Protein AF-A0A453G8E7-F1 (afdb_monomer)

Solvent-accessible surface area (backbone atoms only — not comparable to full-atom values): 5469 Å² total; per-residue (Å²): 137,91,82,88,78,94,73,54,70,68,58,51,26,71,74,46,71,49,55,74,73,65,57,50,58,64,36,88,92,48,96,59,75,76,45,76,45,86,51,99,58,32,37,40,37,28,43,100,93,47,46,38,40,38,42,95,88,51,74,48,66,72,69,84,82,46,86,61,42,65,55,52,52,51,55,50,49,54,56,55,53,64,60,72,80,109

Structure (mmCIF, N/CA/C/O backbone):
data_AF-A0A453G8E7-F1
#
_entry.id   AF-A0A453G8E7-F1
#
loop_
_atom_site.group_PDB
_atom_site.id
_atom_site.type_symbol
_atom_site.label_atom_id
_atom_site.label_alt_id
_atom_site.label_comp_id
_atom_site.label_asym_id
_atom_site.label_entity_id
_atom_site.label_seq_id
_atom_site.pdbx_PDB_ins_code
_atom_site.Cartn_x
_atom_site.Cartn_y
_atom_site.Cartn_z
_atom_site.occupancy
_atom_site.B_iso_or_equiv
_atom_site.auth_seq_id
_atom_site.auth_comp_id
_atom_site.auth_asym_id
_atom_site.auth_atom_id
_atom_site.pdbx_PDB_model_num
ATOM 1 N N . ARG A 1 1 ? -3.406 -15.868 1.057 1.00 77.31 1 ARG A N 1
ATOM 2 C CA . ARG A 1 1 ? -2.903 -16.393 -0.244 1.00 77.31 1 ARG A CA 1
ATOM 3 C C . ARG A 1 1 ? -2.759 -15.221 -1.215 1.00 77.31 1 ARG A C 1
ATOM 5 O O . ARG A 1 1 ? -3.673 -14.411 -1.245 1.00 77.31 1 ARG A O 1
ATOM 12 N N . ALA A 1 2 ? -1.656 -15.101 -1.965 1.00 84.38 2 ALA A N 1
ATOM 13 C CA . ALA A 1 2 ? -1.509 -14.062 -2.998 1.00 84.38 2 ALA A CA 1
ATOM 14 C C . ALA A 1 2 ? -2.038 -14.552 -4.350 1.00 84.38 2 ALA A C 1
ATOM 16 O O . ALA A 1 2 ? -1.923 -15.737 -4.667 1.00 84.38 2 ALA A O 1
ATOM 17 N N . ARG A 1 3 ? -2.595 -13.630 -5.138 1.00 88.25 3 ARG A N 1
ATOM 18 C CA . ARG A 1 3 ? -2.987 -13.838 -6.535 1.00 88.25 3 ARG A CA 1
ATOM 19 C C . ARG A 1 3 ? -2.712 -12.568 -7.335 1.00 88.25 3 ARG A C 1
ATOM 21 O O . ARG A 1 3 ? -2.713 -11.482 -6.763 1.00 88.25 3 ARG A O 1
ATOM 28 N N . VAL A 1 4 ? -2.483 -12.722 -8.633 1.00 87.62 4 VAL A N 1
ATOM 29 C CA . VAL A 1 4 ? -2.371 -11.604 -9.576 1.00 87.62 4 VA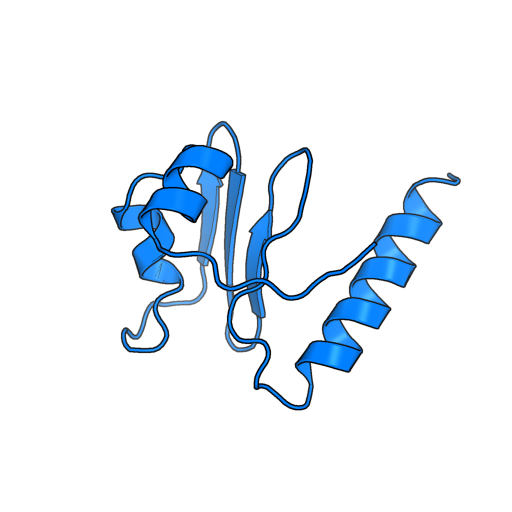L A CA 1
ATOM 30 C C . VAL A 1 4 ? -3.684 -11.517 -10.338 1.00 87.62 4 VAL A C 1
ATOM 32 O O . VAL A 1 4 ? -4.193 -12.532 -10.806 1.00 87.62 4 VAL A O 1
ATOM 35 N N . GLU A 1 5 ? -4.240 -10.318 -10.435 1.00 89.06 5 GLU A N 1
ATOM 36 C CA . GLU A 1 5 ? -5.496 -10.053 -11.130 1.00 89.06 5 GLU A CA 1
ATOM 37 C C . GLU A 1 5 ? -5.408 -8.713 -11.858 1.00 89.06 5 GLU A C 1
ATOM 39 O O . GLU A 1 5 ? -4.708 -7.795 -11.424 1.00 89.06 5 GLU A O 1
ATOM 44 N N . GLU A 1 6 ? -6.123 -8.602 -12.973 1.00 88.00 6 GLU A N 1
ATOM 45 C CA . GLU A 1 6 ? -6.277 -7.338 -13.678 1.00 88.00 6 GLU A CA 1
ATOM 46 C C . GLU A 1 6 ? -7.439 -6.565 -13.049 1.00 88.00 6 GLU A C 1
ATOM 48 O O . GLU A 1 6 ? -8.610 -6.894 -13.236 1.00 88.00 6 GLU A O 1
ATOM 53 N N . ALA A 1 7 ? -7.113 -5.553 -12.245 1.00 86.56 7 ALA A N 1
ATOM 54 C CA . ALA A 1 7 ? -8.096 -4.716 -11.571 1.00 86.56 7 ALA A CA 1
ATOM 55 C C . ALA A 1 7 ? -8.029 -3.281 -12.103 1.00 86.56 7 ALA A C 1
ATOM 57 O O . ALA A 1 7 ? -7.053 -2.561 -11.892 1.00 86.56 7 ALA A O 1
ATOM 58 N N . GLY A 1 8 ? -9.100 -2.843 -12.766 1.00 88.88 8 GLY A N 1
ATOM 59 C CA . GLY A 1 8 ? -9.246 -1.450 -13.180 1.00 88.88 8 GLY A CA 1
ATOM 60 C C . GLY A 1 8 ? -9.426 -0.503 -11.988 1.00 88.88 8 GLY A C 1
ATOM 61 O O . GLY A 1 8 ? -9.884 -0.898 -10.913 1.00 88.88 8 GLY A O 1
ATOM 62 N N . LYS A 1 9 ? -9.142 0.789 -12.195 1.00 89.31 9 LYS A N 1
ATOM 63 C CA . LYS A 1 9 ? -9.241 1.833 -11.157 1.00 89.31 9 LYS A CA 1
ATOM 64 C C . LYS A 1 9 ? -10.591 1.833 -10.429 1.00 89.31 9 LYS A C 1
ATOM 66 O O . LYS A 1 9 ? -10.615 1.894 -9.206 1.00 89.31 9 LYS A O 1
ATOM 71 N N . HIS A 1 10 ? -11.698 1.704 -11.161 1.00 92.81 10 HIS A N 1
ATOM 72 C CA . HIS A 1 10 ? -13.046 1.665 -10.581 1.00 92.81 10 HIS A CA 1
ATOM 73 C C . HIS A 1 10 ? -13.264 0.458 -9.657 1.00 92.81 10 HIS A C 1
ATOM 75 O O . HIS A 1 10 ? -13.866 0.606 -8.597 1.00 92.81 10 HIS A O 1
ATOM 81 N N . ALA A 1 11 ? -12.726 -0.714 -10.011 1.00 93.31 11 ALA A N 1
ATOM 82 C CA . ALA A 1 11 ? -12.815 -1.908 -9.172 1.00 93.31 11 ALA A CA 1
ATOM 83 C C . ALA A 1 11 ? -12.014 -1.738 -7.872 1.00 93.31 11 ALA A C 1
ATOM 85 O O . ALA A 1 11 ? -12.491 -2.092 -6.795 1.00 93.31 11 ALA A O 1
ATOM 86 N N . VAL A 1 12 ? -10.823 -1.134 -7.956 1.00 92.94 12 VAL A N 1
ATOM 87 C CA . VAL A 1 12 ? -10.009 -0.816 -6.773 1.00 92.94 12 VAL A CA 1
ATOM 88 C C . VAL A 1 12 ? -10.716 0.208 -5.881 1.00 92.94 12 VAL A C 1
ATOM 90 O O . VAL A 1 12 ? -10.760 0.023 -4.666 1.00 92.94 12 VAL A O 1
ATOM 93 N N . MET A 1 13 ? -11.324 1.251 -6.457 1.00 94.62 13 MET A N 1
ATOM 94 C CA . MET A 1 13 ? -12.112 2.238 -5.702 1.00 94.62 13 MET A CA 1
ATOM 95 C C . MET A 1 13 ? -13.280 1.580 -4.965 1.00 94.62 13 MET A C 1
ATOM 97 O O . MET A 1 13 ? -13.451 1.809 -3.772 1.00 94.62 13 MET A O 1
ATOM 101 N N . ALA A 1 14 ? -14.042 0.721 -5.646 1.00 93.50 14 ALA A N 1
ATOM 102 C CA . ALA A 1 14 ? -15.178 0.023 -5.049 1.00 93.50 14 ALA A CA 1
ATOM 103 C C . ALA A 1 14 ? -14.761 -0.900 -3.888 1.00 93.50 14 ALA A C 1
ATOM 105 O O . ALA A 1 14 ? -15.433 -0.936 -2.862 1.00 93.50 14 ALA A O 1
ATOM 106 N N . ARG A 1 15 ? -13.631 -1.608 -4.019 1.00 92.56 15 ARG A N 1
ATOM 107 C CA . ARG A 1 15 ? -13.116 -2.519 -2.978 1.00 92.56 15 ARG A CA 1
ATOM 108 C C . ARG A 1 15 ? -12.551 -1.801 -1.760 1.00 92.56 15 ARG A C 1
ATOM 110 O O . ARG A 1 15 ? -12.722 -2.261 -0.638 1.00 92.56 15 ARG A O 1
ATOM 117 N N . THR A 1 16 ? -11.848 -0.696 -1.987 1.00 94.12 16 THR A N 1
ATOM 118 C CA . THR A 1 16 ? -11.062 -0.015 -0.943 1.00 94.12 16 THR A CA 1
ATOM 119 C C . THR A 1 16 ? -11.799 1.166 -0.316 1.00 94.12 16 THR A C 1
ATOM 121 O O . THR A 1 16 ? -11.409 1.635 0.750 1.00 94.12 16 THR A O 1
ATOM 124 N N . GLY A 1 17 ? -12.844 1.678 -0.974 1.00 93.44 17 GLY A N 1
ATOM 125 C CA . GLY A 1 17 ? -13.507 2.930 -0.606 1.00 93.44 17 GLY A CA 1
ATOM 126 C C . GLY A 1 17 ? -12.660 4.178 -0.876 1.00 93.44 17 GLY A C 1
ATOM 127 O O . GLY A 1 17 ? -13.050 5.278 -0.489 1.00 93.44 17 GLY A O 1
ATOM 128 N N . LEU A 1 18 ? -11.497 4.039 -1.524 1.00 95.19 18 LEU A N 1
ATOM 129 C CA . LEU A 1 18 ? -10.613 5.167 -1.792 1.00 95.19 18 LEU A CA 1
ATOM 130 C C . LEU A 1 18 ? -11.158 6.045 -2.924 1.00 95.19 18 LEU A C 1
ATOM 132 O O . LEU A 1 18 ? -11.518 5.537 -3.992 1.00 95.19 18 LEU A O 1
ATOM 136 N N . PRO A 1 19 ? -11.146 7.378 -2.761 1.00 94.44 19 PRO A N 1
ATOM 137 C CA . PRO A 1 19 ? -11.427 8.281 -3.860 1.00 94.44 19 PRO A CA 1
ATOM 138 C C . PRO A 1 19 ? -10.315 8.209 -4.913 1.00 94.44 19 PRO A C 1
ATOM 140 O O . PRO A 1 19 ? -9.143 7.962 -4.619 1.00 94.4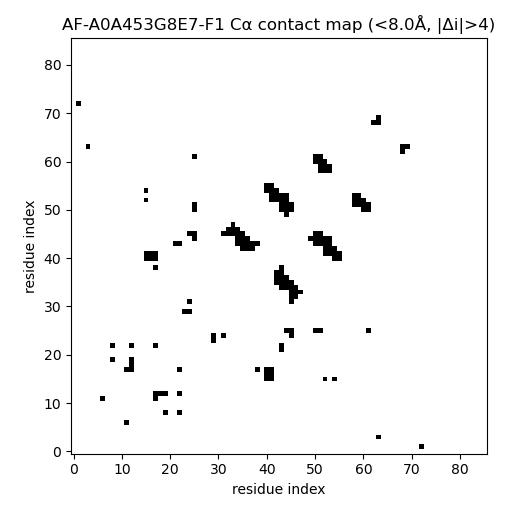4 19 PRO A O 1
ATOM 143 N N . ALA A 1 20 ? -10.661 8.536 -6.160 1.00 92.44 20 ALA A N 1
ATOM 144 C CA . ALA A 1 20 ? -9.736 8.497 -7.293 1.00 92.44 20 ALA A CA 1
ATOM 145 C C . ALA A 1 20 ? -8.442 9.305 -7.074 1.00 92.44 20 ALA A C 1
ATOM 147 O O . ALA A 1 20 ? -7.418 8.960 -7.661 1.00 92.44 20 ALA A O 1
ATOM 148 N N . ARG A 1 21 ? -8.488 10.370 -6.259 1.00 91.94 21 ARG A N 1
ATOM 149 C CA . ARG A 1 21 ? -7.326 11.206 -5.908 1.00 91.94 21 ARG A CA 1
ATOM 150 C C . ARG A 1 21 ? -6.266 10.451 -5.109 1.00 91.94 21 ARG A C 1
ATOM 152 O O . ARG A 1 21 ? -5.086 10.678 -5.332 1.00 91.94 21 ARG A O 1
ATOM 159 N N . ASP A 1 22 ? -6.680 9.542 -4.232 1.00 92.94 22 ASP A N 1
ATOM 160 C CA . ASP A 1 22 ? -5.755 8.814 -3.365 1.00 92.94 22 ASP A CA 1
ATOM 161 C C . ASP A 1 22 ? -5.051 7.715 -4.165 1.00 92.94 22 ASP A C 1
ATOM 163 O O . ASP A 1 22 ? -3.850 7.512 -4.029 1.00 92.94 22 ASP A O 1
ATOM 167 N N . LEU A 1 23 ? -5.771 7.081 -5.099 1.00 91.44 23 LEU A N 1
ATOM 168 C CA . LEU A 1 23 ? -5.182 6.109 -6.023 1.00 91.44 23 LEU A CA 1
ATOM 169 C C . LEU A 1 23 ? -4.176 6.732 -6.996 1.00 91.44 23 LEU A C 1
ATOM 171 O O . LEU A 1 23 ? -3.260 6.045 -7.434 1.00 91.44 23 LEU A O 1
ATOM 175 N N . ARG A 1 24 ? -4.316 8.023 -7.337 1.00 90.81 24 ARG A N 1
ATOM 176 C CA . ARG A 1 24 ? -3.366 8.711 -8.232 1.00 90.81 24 ARG A CA 1
ATOM 177 C C . ARG A 1 24 ? -1.952 8.760 -7.666 1.00 90.81 24 ARG A C 1
ATOM 179 O O . ARG A 1 24 ? -1.016 8.782 -8.448 1.00 90.81 24 ARG A O 1
ATOM 186 N N . VAL A 1 25 ? -1.792 8.724 -6.344 1.00 90.06 25 VAL A N 1
ATOM 187 C CA . VAL A 1 25 ? -0.469 8.686 -5.698 1.00 90.06 25 VAL A CA 1
ATOM 188 C C . VAL A 1 25 ? 0.300 7.410 -6.076 1.00 90.06 25 VAL A C 1
ATOM 190 O O . VAL A 1 25 ? 1.525 7.389 -6.071 1.00 90.06 25 VAL A O 1
ATOM 193 N N . LEU A 1 26 ? -0.414 6.348 -6.462 1.00 88.69 26 LEU A N 1
ATOM 194 C CA . LEU A 1 26 ? 0.169 5.078 -6.889 1.00 88.69 26 LEU A CA 1
ATOM 195 C C . LEU A 1 26 ? 0.420 5.006 -8.402 1.00 88.69 26 LEU A C 1
ATOM 197 O O . LEU A 1 26 ? 1.035 4.043 -8.861 1.00 88.69 26 LEU A O 1
ATOM 201 N N . ASP A 1 27 ? -0.022 6.003 -9.171 1.00 86.00 27 ASP A N 1
ATOM 202 C CA . ASP A 1 27 ? 0.129 6.029 -10.625 1.00 86.00 27 ASP A CA 1
ATOM 203 C C . ASP A 1 27 ? 1.625 5.989 -10.999 1.00 86.00 27 ASP A C 1
ATOM 205 O O . ASP A 1 27 ? 2.403 6.806 -10.501 1.00 86.00 27 ASP A O 1
ATOM 209 N N . PRO A 1 28 ? 2.083 5.015 -11.805 1.00 79.88 28 PRO A N 1
ATOM 210 C CA . PRO A 1 28 ? 3.481 4.939 -12.220 1.00 79.88 28 PRO A CA 1
ATOM 211 C C . PRO A 1 28 ? 3.895 6.070 -13.170 1.00 79.88 28 PRO A C 1
ATOM 213 O O . PRO A 1 28 ? 5.088 6.324 -13.298 1.00 79.88 28 PRO A O 1
ATOM 216 N N . LEU A 1 29 ? 2.948 6.751 -13.822 1.00 83.69 29 LEU A N 1
ATOM 217 C CA . LEU A 1 29 ? 3.226 7.844 -14.760 1.00 83.69 29 LEU A CA 1
ATOM 218 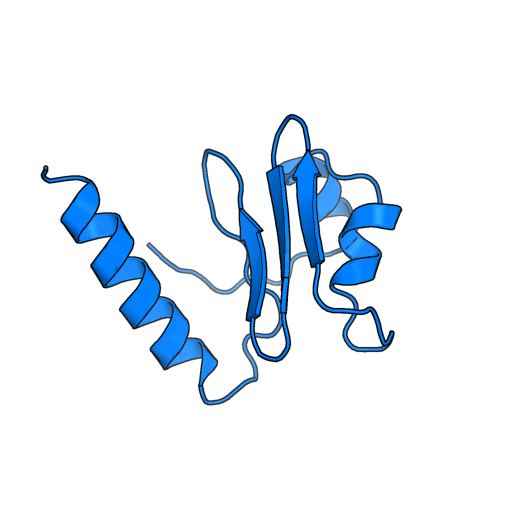C C . LEU A 1 29 ? 3.353 9.209 -14.072 1.00 83.69 29 LEU A C 1
ATOM 220 O O . LEU A 1 29 ? 3.654 10.203 -14.731 1.00 83.69 29 LEU A O 1
ATOM 224 N N . LEU A 1 30 ? 3.111 9.277 -12.762 1.00 80.88 30 LEU A N 1
ATOM 225 C CA . LEU A 1 30 ? 3.151 10.510 -11.985 1.00 80.88 30 LEU A CA 1
ATOM 226 C C . LEU A 1 30 ? 4.211 10.406 -10.883 1.00 80.88 30 LEU A C 1
ATOM 228 O O . LEU A 1 30 ? 4.210 9.464 -10.091 1.00 80.88 30 LEU A O 1
ATOM 232 N N . SER A 1 31 ? 5.084 11.410 -10.788 1.00 81.81 31 SER A N 1
ATOM 233 C CA . SER A 1 31 ? 6.010 11.537 -9.658 1.00 81.81 31 SER A CA 1
ATOM 234 C C . SER A 1 31 ? 5.305 12.179 -8.469 1.00 81.81 31 SER A C 1
ATOM 236 O O . SER A 1 31 ? 5.019 13.376 -8.475 1.00 81.81 31 SER A O 1
ATOM 238 N N . TYR A 1 32 ? 5.062 11.380 -7.434 1.00 84.56 32 TYR A N 1
ATOM 239 C CA . TYR A 1 32 ? 4.624 11.841 -6.120 1.00 84.56 32 TYR A CA 1
ATOM 240 C C . TYR A 1 32 ? 5.723 11.592 -5.084 1.00 84.56 32 TYR A C 1
ATOM 242 O O . TYR A 1 32 ? 6.432 10.587 -5.185 1.00 84.56 32 TYR A O 1
ATOM 250 N N . PRO A 1 33 ? 5.866 12.467 -4.072 1.00 89.69 33 PRO A N 1
ATOM 251 C CA . PRO A 1 33 ? 6.794 12.225 -2.977 1.00 89.69 33 PRO A CA 1
ATOM 252 C C . PRO A 1 33 ? 6.416 10.956 -2.201 1.00 89.69 33 PRO A C 1
ATOM 254 O O . PRO A 1 33 ? 5.276 10.477 -2.260 1.00 89.69 33 PRO A O 1
ATOM 257 N N . SER A 1 34 ? 7.375 10.442 -1.428 1.00 93.38 34 SER A N 1
ATOM 258 C CA . SER A 1 34 ? 7.106 9.347 -0.496 1.00 93.38 34 SER A CA 1
ATOM 259 C C . SER A 1 34 ? 6.019 9.760 0.501 1.00 93.38 34 SER A C 1
ATOM 261 O O . SER A 1 34 ? 6.043 10.866 1.043 1.00 93.38 34 SER A O 1
ATOM 263 N N . THR A 1 35 ? 5.024 8.906 0.712 1.00 94.50 35 THR A N 1
ATOM 264 C CA . THR A 1 35 ? 3.819 9.239 1.469 1.00 94.50 35 THR A CA 1
ATOM 265 C C . THR A 1 35 ? 3.137 7.987 2.009 1.00 94.50 35 THR A C 1
ATOM 267 O O . THR A 1 35 ? 3.001 6.979 1.315 1.00 94.50 35 THR A O 1
ATOM 270 N N . ILE A 1 36 ? 2.654 8.089 3.247 1.00 96.81 36 ILE A N 1
ATOM 271 C CA . ILE A 1 36 ? 1.741 7.128 3.867 1.00 96.81 36 ILE A CA 1
ATOM 272 C C . ILE A 1 36 ? 0.476 7.898 4.249 1.00 96.81 36 ILE A C 1
ATOM 274 O O . ILE A 1 36 ? 0.528 8.812 5.070 1.00 96.81 36 ILE A O 1
ATOM 278 N N . LEU A 1 37 ? -0.658 7.561 3.631 1.00 96.06 37 LEU A N 1
ATOM 279 C CA . LEU A 1 37 ? -1.945 8.207 3.894 1.00 96.06 37 LEU A CA 1
ATOM 280 C C . LEU A 1 37 ? -2.829 7.280 4.718 1.00 96.06 37 LEU A C 1
ATOM 282 O O . LEU A 1 37 ? -3.217 6.211 4.246 1.00 96.06 37 LEU A O 1
ATOM 286 N N . GLY A 1 38 ? -3.212 7.736 5.908 1.00 96.94 38 GLY A N 1
ATOM 287 C CA . GLY A 1 38 ? -4.325 7.152 6.646 1.00 96.94 38 GLY A CA 1
ATOM 288 C C . GLY A 1 38 ? -5.659 7.563 6.021 1.00 96.94 38 GLY A C 1
ATOM 289 O O . GLY A 1 38 ? -5.896 8.747 5.741 1.00 96.94 38 GLY A O 1
ATOM 290 N N . ARG A 1 39 ? -6.532 6.584 5.790 1.00 95.81 39 ARG A N 1
ATOM 291 C CA . ARG A 1 39 ? -7.941 6.759 5.428 1.00 95.81 39 ARG A CA 1
ATOM 292 C C . ARG A 1 39 ? -8.791 5.867 6.315 1.00 95.81 39 ARG A C 1
ATOM 294 O O . ARG A 1 39 ? -8.293 4.932 6.926 1.00 95.81 39 ARG A O 1
ATOM 301 N N . GLU A 1 40 ? -10.085 6.150 6.343 1.00 92.31 40 GLU A N 1
ATOM 302 C CA . GLU A 1 40 ? -11.042 5.441 7.195 1.00 92.31 40 GLU A CA 1
ATOM 303 C C . GLU A 1 40 ? -10.994 3.915 7.014 1.00 92.31 40 GLU A C 1
ATOM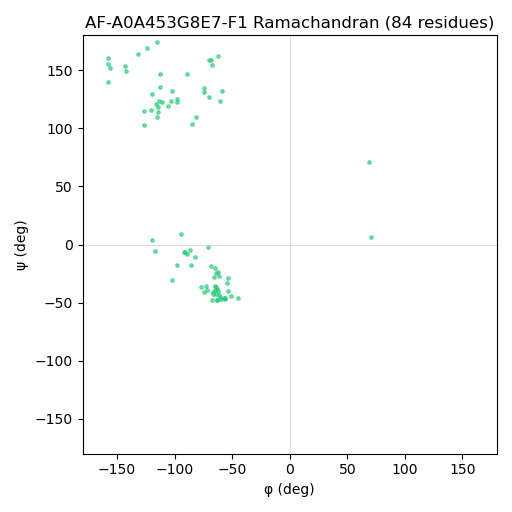 305 O O . GLU A 1 40 ? -11.051 3.173 7.988 1.00 92.31 40 GLU A O 1
ATOM 310 N N . ARG A 1 41 ? -10.849 3.439 5.770 1.00 93.12 41 ARG A N 1
ATOM 311 C CA . ARG A 1 41 ? -10.913 2.006 5.428 1.00 93.12 41 ARG A CA 1
ATOM 312 C C . ARG A 1 41 ? -9.641 1.452 4.788 1.00 93.12 41 ARG A C 1
ATOM 314 O O . ARG A 1 41 ? -9.624 0.295 4.367 1.00 93.12 41 ARG A O 1
ATOM 321 N N . ALA A 1 42 ? -8.599 2.273 4.671 1.00 97.06 42 ALA A N 1
ATOM 322 C CA . ALA A 1 42 ? -7.383 1.895 3.970 1.00 97.06 42 ALA A CA 1
ATOM 323 C C . ALA A 1 42 ? -6.169 2.725 4.399 1.00 97.06 42 ALA A C 1
ATOM 325 O O . ALA A 1 42 ? -6.286 3.880 4.804 1.00 97.06 42 ALA A O 1
ATOM 326 N N . ILE A 1 43 ? -4.986 2.150 4.217 1.00 97.31 43 ILE A N 1
ATOM 327 C CA . ILE A 1 43 ? -3.705 2.848 4.276 1.00 97.31 43 ILE A CA 1
ATOM 328 C C . ILE A 1 43 ? -3.108 2.825 2.871 1.00 97.31 43 ILE A C 1
ATOM 330 O O . ILE A 1 43 ? -2.931 1.757 2.282 1.00 97.31 43 ILE A O 1
ATOM 334 N N . VAL A 1 44 ? -2.804 4.000 2.324 1.00 96.69 44 VAL A N 1
ATOM 335 C CA . VAL A 1 44 ? -2.136 4.131 1.020 1.00 96.69 44 VAL A CA 1
ATOM 336 C C . VAL A 1 44 ? -0.654 4.354 1.257 1.00 96.69 44 VAL A C 1
ATOM 338 O O . VAL A 1 44 ? -0.280 5.288 1.963 1.00 96.69 44 VAL A O 1
ATOM 341 N N . VAL A 1 45 ? 0.184 3.517 0.656 1.00 95.75 45 VAL A N 1
ATOM 342 C CA . VAL A 1 45 ? 1.643 3.570 0.778 1.00 95.75 45 VAL A CA 1
ATOM 343 C C . VAL A 1 45 ? 2.231 3.865 -0.594 1.00 95.75 45 VAL A C 1
ATOM 345 O O . VAL A 1 45 ? 2.027 3.094 -1.528 1.00 95.75 45 VAL A O 1
ATOM 348 N N . ASN A 1 46 ? 2.967 4.965 -0.713 1.00 93.94 46 ASN A N 1
ATOM 349 C CA . ASN A 1 46 ? 3.802 5.287 -1.864 1.00 93.94 46 ASN A CA 1
ATOM 350 C C . ASN A 1 46 ? 5.213 5.576 -1.362 1.00 93.94 46 ASN A C 1
ATOM 352 O O . ASN A 1 46 ? 5.461 6.639 -0.810 1.00 93.94 46 ASN A O 1
ATOM 356 N N . LEU A 1 47 ? 6.121 4.626 -1.516 1.00 91.38 47 LEU A N 1
ATOM 357 C CA . LEU A 1 47 ? 7.540 4.743 -1.191 1.00 91.38 47 LEU A CA 1
ATOM 358 C C . LEU A 1 47 ? 8.350 4.409 -2.447 1.00 91.38 47 LEU A C 1
ATOM 360 O O . LEU A 1 47 ? 7.804 3.864 -3.404 1.00 91.38 47 LEU A O 1
ATOM 364 N N . GLU A 1 48 ? 9.656 4.680 -2.427 1.00 84.00 48 GLU A N 1
ATOM 365 C CA . GLU A 1 48 ? 10.551 4.539 -3.589 1.00 84.00 48 GLU A CA 1
ATOM 366 C C . GLU A 1 48 ? 10.361 3.229 -4.377 1.00 84.00 48 GLU A C 1
ATOM 368 O O . GLU A 1 48 ? 10.246 3.256 -5.599 1.00 84.00 48 GLU A O 1
ATOM 373 N N . ARG A 1 49 ? 10.275 2.087 -3.684 1.00 80.88 49 ARG A N 1
ATOM 374 C CA . ARG A 1 49 ? 10.112 0.757 -4.306 1.00 80.88 49 ARG A CA 1
ATOM 375 C C . ARG A 1 49 ? 8.820 0.044 -3.939 1.00 80.88 49 ARG A C 1
ATOM 377 O O . ARG A 1 49 ? 8.549 -1.040 -4.441 1.00 80.88 49 ARG A O 1
ATOM 384 N N . VAL A 1 50 ? 8.033 0.619 -3.034 1.00 87.19 50 VAL A N 1
ATOM 385 C CA . VAL A 1 50 ? 6.851 -0.044 -2.483 1.00 87.19 50 VAL A CA 1
ATOM 386 C C . VAL A 1 50 ? 5.654 0.861 -2.652 1.00 87.19 50 VAL A C 1
ATOM 388 O O . VAL A 1 50 ? 5.550 1.921 -2.039 1.00 87.19 50 VAL A O 1
ATOM 391 N N . LYS A 1 51 ? 4.719 0.387 -3.464 1.00 91.19 51 LYS A N 1
ATOM 392 C CA . LYS A 1 51 ? 3.390 0.958 -3.608 1.00 91.19 51 LYS A CA 1
ATOM 393 C C . LYS A 1 51 ? 2.396 -0.054 -3.057 1.00 91.19 51 LYS A C 1
ATOM 395 O O . LYS A 1 51 ? 2.536 -1.245 -3.327 1.00 91.19 51 LYS A O 1
ATOM 400 N N . ALA A 1 52 ? 1.424 0.387 -2.269 1.00 94.50 52 ALA A N 1
ATOM 401 C CA . ALA A 1 52 ? 0.411 -0.506 -1.721 1.00 94.50 52 ALA A CA 1
ATOM 402 C C . ALA A 1 52 ? -0.878 0.228 -1.350 1.00 94.50 52 ALA A C 1
ATOM 404 O O . ALA A 1 52 ? -0.862 1.395 -0.955 1.00 94.50 52 ALA A O 1
ATOM 405 N N . VAL A 1 53 ? -1.988 -0.503 -1.399 1.00 96.06 53 VAL A N 1
ATOM 406 C CA . VAL A 1 53 ? -3.199 -0.187 -0.639 1.00 96.06 53 VAL A CA 1
ATOM 407 C C . VAL A 1 53 ? -3.419 -1.305 0.364 1.00 96.06 53 VAL A C 1
ATOM 409 O O . VAL A 1 53 ? -3.615 -2.455 -0.017 1.00 96.06 53 VAL A O 1
ATOM 412 N N . ILE A 1 54 ? -3.392 -0.972 1.646 1.00 96.12 54 ILE A N 1
ATOM 413 C CA . ILE A 1 54 ? -3.618 -1.914 2.740 1.00 96.12 54 ILE A CA 1
ATOM 414 C C . ILE A 1 54 ? -5.031 -1.680 3.259 1.00 96.12 54 ILE A C 1
ATOM 416 O O . ILE A 1 54 ? -5.368 -0.567 3.654 1.00 96.12 54 ILE A O 1
ATOM 420 N N . THR A 1 55 ? -5.857 -2.717 3.262 1.00 96.00 55 THR A N 1
ATOM 421 C CA . THR A 1 55 ? -7.190 -2.716 3.879 1.00 96.00 55 THR A CA 1
ATOM 422 C C . THR A 1 55 ? -7.214 -3.707 5.039 1.00 96.00 55 THR A C 1
ATOM 424 O O . THR A 1 55 ? -6.266 -4.466 5.232 1.00 96.00 55 THR A O 1
ATOM 427 N N . ALA A 1 56 ? -8.315 -3.747 5.789 1.00 93.38 56 ALA A N 1
ATOM 428 C CA . ALA A 1 56 ? -8.493 -4.742 6.847 1.00 93.38 56 ALA A CA 1
ATOM 429 C C . ALA A 1 56 ? -8.557 -6.193 6.324 1.00 93.38 56 ALA A C 1
ATOM 431 O O . ALA A 1 56 ? -8.266 -7.121 7.070 1.00 93.38 56 ALA A O 1
ATOM 432 N N . ALA A 1 57 ? -8.953 -6.396 5.063 1.00 91.44 57 ALA A N 1
ATOM 433 C CA . ALA A 1 57 ? -9.168 -7.729 4.496 1.00 91.44 57 ALA A CA 1
ATOM 434 C C . ALA A 1 57 ? -8.018 -8.198 3.592 1.00 91.44 57 ALA A C 1
ATOM 436 O O . ALA A 1 57 ? -7.767 -9.395 3.466 1.00 91.44 57 ALA A O 1
ATOM 437 N N . GLU A 1 58 ? -7.341 -7.266 2.922 1.00 92.81 58 GLU A N 1
ATOM 438 C CA . GLU A 1 58 ? -6.337 -7.579 1.910 1.00 92.81 58 GLU A CA 1
ATOM 439 C C . GLU A 1 58 ? -5.342 -6.436 1.684 1.00 92.81 58 GLU A C 1
ATOM 441 O O . GLU A 1 58 ? -5.620 -5.267 1.968 1.00 92.81 58 GLU A O 1
ATOM 446 N N . VAL A 1 59 ? -4.190 -6.786 1.106 1.00 94.44 59 VAL A N 1
ATOM 447 C CA . VAL A 1 59 ? -3.180 -5.841 0.620 1.00 94.44 59 VAL A CA 1
ATOM 448 C C . VAL A 1 59 ? -3.140 -5.907 -0.902 1.00 94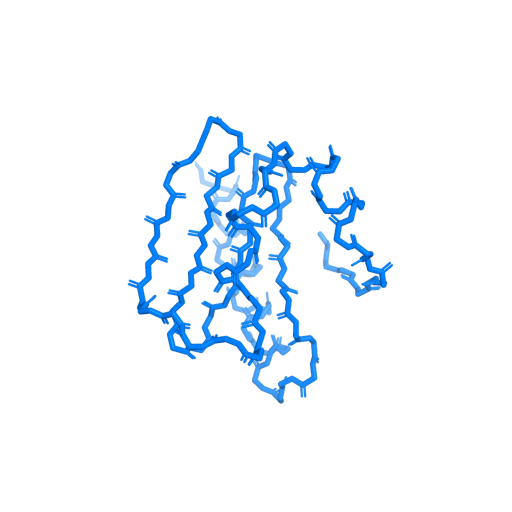.44 59 VAL A C 1
ATOM 450 O O . VAL A 1 59 ? -2.891 -6.967 -1.477 1.00 94.44 59 VAL A O 1
ATOM 453 N N . LEU A 1 60 ? -3.356 -4.767 -1.552 1.00 94.00 60 LEU A N 1
ATOM 454 C CA . LEU A 1 60 ? -3.230 -4.598 -2.995 1.00 94.00 60 LEU A CA 1
ATOM 455 C C . LEU A 1 60 ? -1.861 -4.006 -3.307 1.00 94.00 60 LEU A C 1
ATOM 457 O O . LEU A 1 60 ? -1.527 -2.918 -2.839 1.00 94.00 60 LEU A O 1
ATOM 461 N N . LEU A 1 61 ? -1.086 -4.705 -4.126 1.00 92.25 61 LEU A N 1
ATOM 462 C CA . LEU A 1 61 ? 0.236 -4.273 -4.563 1.00 92.25 61 LEU A CA 1
ATOM 463 C C . LEU A 1 61 ? 0.190 -4.039 -6.080 1.00 92.25 61 LEU A C 1
ATOM 465 O O . LEU A 1 61 ? 0.027 -5.005 -6.829 1.00 92.25 61 LEU A O 1
ATOM 469 N N . PRO A 1 62 ? 0.272 -2.783 -6.558 1.00 85.94 62 PRO A N 1
ATOM 470 C CA . PRO A 1 62 ? 0.385 -2.503 -7.979 1.00 85.94 62 PRO A CA 1
ATOM 471 C C . PRO A 1 62 ? 1.770 -2.922 -8.498 1.00 85.94 62 PRO A C 1
ATOM 473 O O . PRO A 1 62 ? 2.734 -2.989 -7.742 1.00 85.94 62 PRO A O 1
ATOM 476 N N . ASN A 1 63 ? 1.862 -3.133 -9.812 1.00 73.62 63 ASN A N 1
ATOM 477 C CA . ASN A 1 63 ? 3.098 -3.438 -10.541 1.00 73.62 63 ASN A CA 1
ATOM 478 C C . ASN A 1 63 ? 3.727 -4.821 -10.262 1.00 73.62 63 ASN A C 1
ATOM 480 O O . ASN A 1 63 ? 4.824 -4.934 -9.724 1.00 73.62 63 ASN A O 1
ATOM 484 N N . SER A 1 64 ? 3.084 -5.885 -10.750 1.00 66.56 64 SER A N 1
ATOM 485 C CA . SER A 1 64 ? 3.622 -7.254 -10.698 1.00 66.56 64 SER A CA 1
ATOM 486 C C . SER A 1 64 ? 4.816 -7.527 -11.631 1.00 66.56 64 SER A C 1
ATOM 488 O O . SER A 1 64 ? 5.321 -8.647 -11.643 1.00 66.56 64 SER A O 1
ATOM 490 N N . LYS A 1 65 ? 5.245 -6.548 -12.444 1.00 75.50 65 LYS A N 1
ATOM 491 C CA . LYS A 1 65 ? 6.307 -6.718 -13.455 1.00 75.50 65 LYS A CA 1
ATOM 492 C C . LYS A 1 65 ? 7.716 -6.445 -12.922 1.00 75.50 65 LYS A C 1
ATOM 494 O O . LYS A 1 65 ? 8.682 -6.68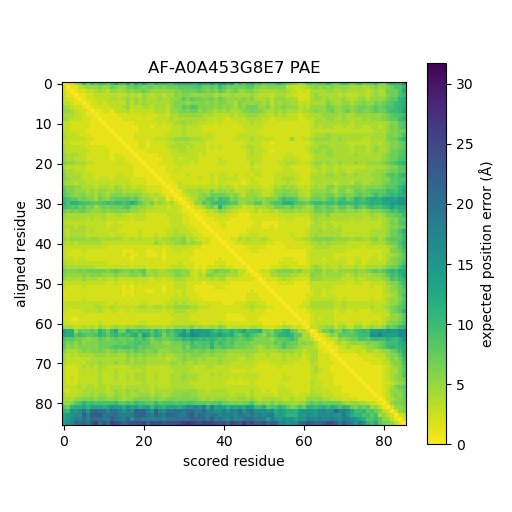9 -13.639 1.00 75.50 65 LYS A O 1
ATOM 499 N N . ASP A 1 66 ? 7.833 -5.928 -11.703 1.00 80.12 66 ASP A N 1
ATOM 500 C CA . ASP A 1 66 ? 9.121 -5.722 -11.044 1.00 80.12 66 ASP A CA 1
ATOM 501 C C . ASP A 1 66 ? 9.744 -7.089 -10.664 1.00 80.12 66 ASP A C 1
ATOM 503 O O . ASP A 1 66 ? 9.075 -7.895 -10.009 1.00 80.12 66 ASP A O 1
ATOM 507 N N . PRO A 1 67 ? 11.000 -7.387 -11.059 1.00 80.50 67 PRO A N 1
ATOM 508 C CA . PRO A 1 67 ? 11.689 -8.626 -10.688 1.00 80.50 67 PRO A CA 1
ATOM 509 C C . PRO A 1 67 ? 11.746 -8.887 -9.175 1.00 80.50 67 PRO A C 1
ATOM 511 O O . PRO A 1 67 ? 11.667 -10.041 -8.742 1.00 80.50 67 PRO A O 1
ATOM 514 N N . ASP A 1 68 ? 11.828 -7.833 -8.361 1.00 85.12 68 ASP A N 1
ATOM 515 C CA . ASP A 1 68 ? 11.889 -7.932 -6.901 1.00 85.12 68 ASP A CA 1
ATOM 516 C C . ASP A 1 68 ? 10.503 -8.103 -6.258 1.00 85.12 68 ASP A C 1
ATOM 518 O O . ASP A 1 68 ? 10.398 -8.479 -5.084 1.00 85.12 68 ASP A O 1
ATOM 522 N N . PHE A 1 69 ? 9.420 -7.921 -7.024 1.00 85.88 69 PHE A N 1
ATOM 523 C CA . PHE A 1 69 ? 8.040 -8.022 -6.539 1.00 85.88 69 PHE A CA 1
ATOM 524 C C . PHE A 1 69 ? 7.750 -9.377 -5.893 1.00 85.88 69 PHE A C 1
ATOM 526 O O . PHE A 1 69 ? 7.185 -9.457 -4.802 1.00 85.88 69 PHE A O 1
ATOM 533 N N . ALA A 1 70 ? 8.173 -10.465 -6.542 1.00 87.31 70 ALA A N 1
ATOM 534 C CA . ALA A 1 70 ? 7.929 -11.815 -6.043 1.00 87.31 70 ALA A CA 1
ATOM 535 C C . ALA A 1 70 ? 8.634 -12.065 -4.703 1.00 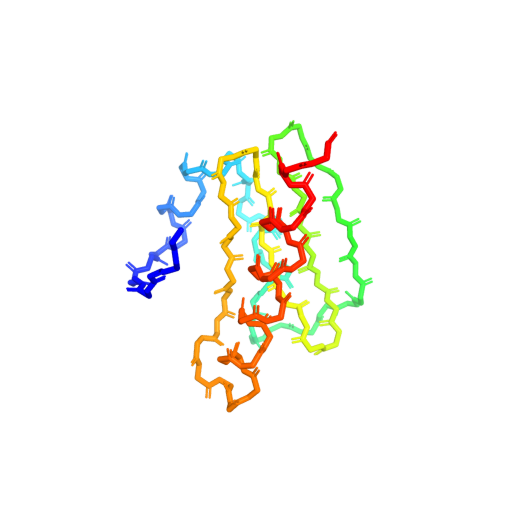87.31 70 ALA A C 1
ATOM 537 O O . ALA A 1 70 ? 8.083 -12.743 -3.834 1.00 87.31 70 ALA A O 1
ATOM 538 N N . ARG A 1 71 ? 9.842 -11.517 -4.519 1.00 89.69 71 ARG A N 1
ATOM 539 C CA . ARG A 1 71 ? 10.566 -11.596 -3.246 1.00 89.69 71 ARG A CA 1
ATOM 540 C C . ARG A 1 71 ? 9.845 -10.795 -2.169 1.00 89.69 71 ARG A C 1
ATOM 542 O O . ARG A 1 71 ? 9.586 -11.338 -1.100 1.00 89.69 71 ARG A O 1
ATOM 549 N N . PHE A 1 72 ? 9.458 -9.561 -2.481 1.00 89.75 72 PHE A N 1
ATOM 550 C CA . PHE A 1 72 ? 8.721 -8.703 -1.558 1.00 89.75 72 PHE A CA 1
ATOM 551 C C . PHE A 1 72 ? 7.426 -9.362 -1.061 1.00 89.75 72 PHE A C 1
ATOM 553 O O . PHE A 1 72 ? 7.178 -9.397 0.142 1.00 89.75 72 PHE A O 1
ATOM 560 N N . VAL A 1 73 ? 6.629 -9.948 -1.963 1.00 90.38 73 VAL A N 1
ATOM 561 C CA . VAL A 1 73 ? 5.379 -10.637 -1.597 1.00 90.38 73 VAL A CA 1
ATOM 562 C C . VAL A 1 73 ? 5.640 -11.814 -0.658 1.00 90.38 73 VAL A C 1
ATOM 564 O O . VAL A 1 73 ? 4.909 -11.970 0.320 1.00 90.38 73 VAL A O 1
ATOM 567 N N . ARG A 1 74 ? 6.674 -12.627 -0.918 1.00 91.00 74 ARG A N 1
ATOM 568 C CA . ARG A 1 74 ? 7.030 -13.752 -0.036 1.00 91.00 74 ARG A CA 1
ATOM 569 C C . ARG A 1 74 ? 7.437 -13.274 1.353 1.00 91.00 74 ARG A C 1
ATOM 571 O O . ARG A 1 74 ? 6.928 -13.797 2.341 1.00 91.00 74 ARG A O 1
ATOM 578 N N . ASP A 1 75 ? 8.308 -12.272 1.426 1.00 92.44 75 ASP A N 1
ATOM 579 C CA . ASP A 1 75 ? 8.803 -11.739 2.697 1.00 92.44 75 ASP A CA 1
ATOM 580 C C . ASP A 1 75 ? 7.666 -11.093 3.506 1.00 92.44 75 ASP A C 1
ATOM 582 O O . ASP A 1 75 ? 7.577 -11.281 4.722 1.00 92.44 75 ASP A O 1
ATOM 586 N N . LEU A 1 76 ? 6.756 -10.380 2.832 1.00 91.81 76 LEU A N 1
ATOM 587 C CA . LEU A 1 76 ? 5.561 -9.806 3.447 1.00 91.81 76 LEU A CA 1
ATOM 588 C C . LEU A 1 76 ? 4.637 -10.896 4.002 1.00 91.81 76 LEU A C 1
ATOM 590 O O . LEU A 1 76 ? 4.210 -10.809 5.150 1.00 91.81 76 LEU A O 1
ATOM 594 N N . GLN A 1 77 ? 4.349 -11.933 3.213 1.00 91.56 77 GLN A N 1
ATOM 595 C CA . GLN A 1 77 ? 3.509 -13.049 3.649 1.00 91.56 77 GLN A CA 1
ATOM 596 C C . GLN A 1 77 ? 4.105 -13.779 4.846 1.00 91.56 77 GLN A C 1
ATOM 598 O O . GLN A 1 77 ? 3.381 -14.033 5.802 1.00 91.56 77 GLN A O 1
ATOM 603 N N . ALA A 1 78 ? 5.406 -14.072 4.819 1.00 92.06 78 ALA A N 1
ATOM 604 C CA . ALA A 1 78 ? 6.085 -14.709 5.940 1.00 92.06 78 ALA A CA 1
ATOM 605 C C . ALA A 1 78 ? 5.931 -13.875 7.220 1.00 92.06 78 ALA A C 1
ATOM 607 O O . ALA A 1 78 ? 5.546 -14.403 8.254 1.00 92.06 78 ALA A O 1
ATOM 608 N N . ARG A 1 79 ? 6.143 -12.556 7.151 1.00 91.50 79 ARG A N 1
ATOM 609 C CA . ARG A 1 79 ? 6.034 -11.676 8.327 1.00 91.50 79 ARG A CA 1
ATOM 610 C C . ARG A 1 79 ? 4.612 -11.572 8.871 1.00 91.50 79 ARG A C 1
ATOM 612 O O . ARG A 1 79 ? 4.442 -11.612 10.084 1.00 91.50 79 ARG A O 1
ATOM 619 N N . VAL A 1 80 ? 3.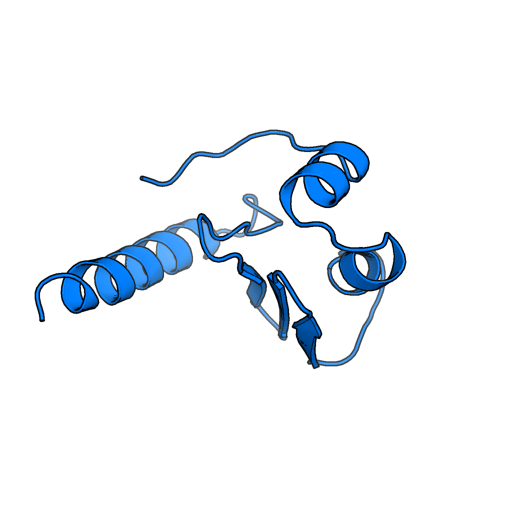6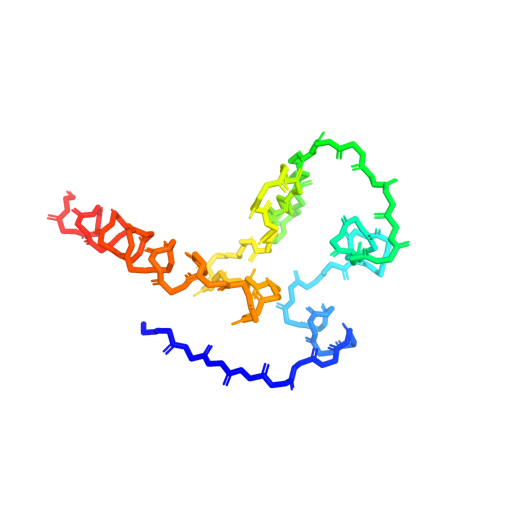13 -11.440 7.998 1.00 89.12 80 VAL A N 1
ATOM 620 C CA . VAL A 1 80 ? 2.203 -11.287 8.399 1.00 89.12 80 VAL A CA 1
ATOM 621 C C . VAL A 1 80 ? 1.618 -12.600 8.927 1.00 89.12 80 VAL A C 1
ATOM 623 O O . VAL A 1 80 ? 0.833 -12.583 9.864 1.00 89.12 80 VAL A O 1
ATOM 626 N N . LEU A 1 81 ? 2.008 -13.745 8.360 1.00 83.31 81 LEU A N 1
ATOM 627 C CA . LEU A 1 81 ? 1.515 -15.047 8.815 1.00 83.31 81 LEU A CA 1
ATOM 628 C C . LEU A 1 81 ? 2.161 -15.469 10.140 1.00 83.31 81 LEU A C 1
ATOM 630 O O . LEU A 1 81 ? 1.449 -15.895 11.036 1.00 83.31 81 LEU A O 1
ATOM 634 N N . THR A 1 82 ? 3.465 -15.243 10.328 1.00 74.69 82 THR A N 1
ATOM 635 C CA . THR A 1 82 ? 4.140 -15.518 11.613 1.00 74.69 82 THR A CA 1
ATOM 636 C C . THR A 1 82 ? 3.638 -14.632 12.761 1.00 74.69 82 THR A C 1
ATOM 638 O O . THR A 1 82 ? 3.830 -14.955 13.931 1.00 74.69 82 THR A O 1
ATOM 641 N N . SER A 1 83 ? 3.014 -13.493 12.454 1.00 62.47 83 SER A N 1
ATOM 642 C CA . SER A 1 83 ? 2.398 -12.615 13.457 1.00 62.47 83 SER A CA 1
ATOM 643 C C . SER A 1 83 ? 0.922 -12.920 13.721 1.00 62.47 83 SER A C 1
ATOM 645 O O . SER A 1 83 ? 0.364 -12.339 14.642 1.00 62.47 83 SER A O 1
ATOM 647 N N . ALA A 1 84 ? 0.297 -13.827 12.962 1.00 58.91 84 ALA A N 1
ATOM 648 C CA . ALA A 1 84 ? -1.058 -14.310 13.237 1.00 58.91 84 ALA A CA 1
ATOM 649 C C . ALA A 1 84 ? -1.085 -15.491 14.229 1.00 58.91 84 ALA A C 1
ATOM 651 O O . ALA A 1 84 ? -2.133 -15.773 14.802 1.00 58.91 84 ALA A O 1
ATOM 652 N N . ASP A 1 85 ? 0.060 -16.152 14.428 1.00 53.41 85 ASP A N 1
ATOM 653 C CA . ASP A 1 85 ? 0.242 -17.280 15.355 1.00 53.41 85 ASP A CA 1
ATOM 654 C C . ASP A 1 85 ? 0.777 -16.848 16.743 1.00 53.41 85 ASP A C 1
ATOM 656 O O . ASP A 1 85 ? 1.155 -17.695 17.555 1.00 53.41 85 ASP A O 1
ATOM 660 N N . GLN A 1 86 ? 0.838 -15.537 17.008 1.00 44.72 86 GLN A N 1
ATOM 661 C CA . GLN A 1 86 ? 1.211 -14.927 18.295 1.00 44.72 86 GLN A CA 1
ATOM 662 C C . GLN A 1 86 ? 0.021 -14.174 18.883 1.00 44.72 86 GLN A C 1
ATOM 664 O O . GLN A 1 86 ? -0.143 -14.238 20.121 1.00 44.72 86 GLN A O 1
#

Nearest PDB structures (foldseek):
  8b7t-assembly1_A  TM=4.851E-01  e=2.627E+00  Encephalitozoon cuniculi
  7wzd-assembly1_B  TM=5.003E-01  e=2.627E+00  Comamonas testosteroni KF-1
  2qzv-assembly1_A  TM=4.060E-01  e=1.897E+00  Rattus norvegicus
  8zkk-assembly1_O  TM=5.445E-01  e=4.143E+00  Vibrio cholerae
  7fj7-assembly1_B  TM=4.610E-01  e=5.037E+00  Klebsiella pneumoniae

Foldseek 3Di:
DDDDDDADPVNVCVVQVDDSVLCVLVDPVDDDAFDWDDDPFWIFGDDPPFGWTDGPVDIDGPDPPDPCNVVVVVVVCVVVVVVVVD

pLDDT: mean 87.95, std 9.52, range [44.72, 97.31]

Mean predicted aligned error: 4.55 Å

Sequence (86 aa):
RARVEEAGKHAVMARTGLPARDLRVLDPLLSYPSTILGRERAIVVNLERVKAVITAAEVLLPNSKDPDFARFVRDLQARVLTSADQ

Organism: Aegilops tauschii subsp. strangulata (NCBI:txid200361)

InterPro domains:
  IPR039204 Magnesium transporter MRS2-like [PF22099] (5-79)
  IPR039204 Magnesium transporter MRS2-like [PTHR13890] (2-81)

Secondary structure (DSSP, 8-state):
--------HHHHHHHH---HHHHGGG-TTS----EEEE-SS-EEEE-SS-EEEE-SS-EE---TTSTTHHHHHHHHHHHHHHTT--

Radius of gyration: 13.08 Å; Cα contacts (8 Å, |Δi|>4): 85; chains: 1; bounding box: 27×30×33 Å